Protein AF-A0A183HCY6-F1 (afdb_monomer_lite)

pLDDT: mean 80.82, std 14.57, range [34.44, 96.25]

Foldseek 3Di:
DDCVPQLLLVLLVLVCLLPVVLDDSVVSVVDGSLVSNVSSQVCCCPPVVQHDQDDNVLSNDPDRDPVSVVVSVVSSVVSVVVPPPPDDPPVLCVVVVVVLVVVLVVCVVVCPPDDPVVVVVSVVVVVVVCVVNVVSVVVCVVCVVPDDVVSVVVSVPD

Organism: NCBI:txid387005

Structure (mmCIF, N/CA/C/O backbone):
data_AF-A0A183HCY6-F1
#
_entry.id   AF-A0A183HCY6-F1
#
loop_
_atom_site.group_PDB
_atom_site.id
_atom_site.type_symbol
_atom_site.label_atom_id
_atom_site.label_alt_id
_atom_site.label_comp_id
_atom_site.label_asym_id
_atom_site.label_entity_id
_atom_site.label_seq_id
_atom_site.pdbx_PDB_ins_code
_atom_site.Cartn_x
_atom_site.Cartn_y
_atom_site.Cartn_z
_atom_site.occupancy
_atom_site.B_iso_or_equiv
_atom_site.auth_seq_id
_atom_site.auth_comp_id
_atom_site.auth_asym_id
_atom_site.auth_atom_id
_atom_site.pdbx_PDB_model_num
ATOM 1 N N . MET A 1 1 ? -12.934 16.037 7.397 1.00 50.44 1 MET A N 1
ATOM 2 C CA . MET A 1 1 ? -12.092 14.842 7.185 1.00 50.44 1 MET A CA 1
ATOM 3 C C . MET A 1 1 ? -12.767 14.061 6.091 1.00 50.44 1 MET A C 1
ATOM 5 O O . MET A 1 1 ? -13.982 13.928 6.161 1.00 50.44 1 MET A O 1
ATOM 9 N N . ASP A 1 2 ? -12.035 13.699 5.046 1.00 59.56 2 ASP A N 1
ATOM 10 C CA . ASP A 1 2 ? -12.623 13.188 3.810 1.00 59.56 2 ASP A CA 1
ATOM 11 C C . ASP A 1 2 ? -13.391 11.893 4.089 1.00 59.56 2 ASP A C 1
ATOM 13 O O . ASP A 1 2 ? -12.905 11.015 4.805 1.00 59.56 2 ASP A O 1
ATOM 17 N N . LYS A 1 3 ? -14.619 11.803 3.566 1.00 64.75 3 LYS A N 1
ATOM 18 C CA . LYS A 1 3 ? -15.565 10.695 3.798 1.00 64.75 3 LYS A CA 1
ATOM 19 C C . LYS A 1 3 ? -14.947 9.304 3.548 1.00 64.75 3 LYS A C 1
ATOM 21 O O . LYS A 1 3 ? -15.419 8.333 4.125 1.00 64.75 3 LYS A O 1
ATOM 26 N N . SER A 1 4 ? -13.859 9.245 2.779 1.00 77.62 4 SER A N 1
ATOM 27 C CA . SER A 1 4 ? -13.163 8.055 2.284 1.00 77.62 4 SER A CA 1
ATOM 28 C C . SER A 1 4 ? -12.573 7.105 3.335 1.00 77.62 4 SER A C 1
ATOM 30 O O . SER A 1 4 ? -12.255 5.976 2.990 1.00 77.62 4 SER A O 1
ATOM 32 N N . TRP A 1 5 ? -12.351 7.540 4.583 1.00 89.00 5 TRP A N 1
A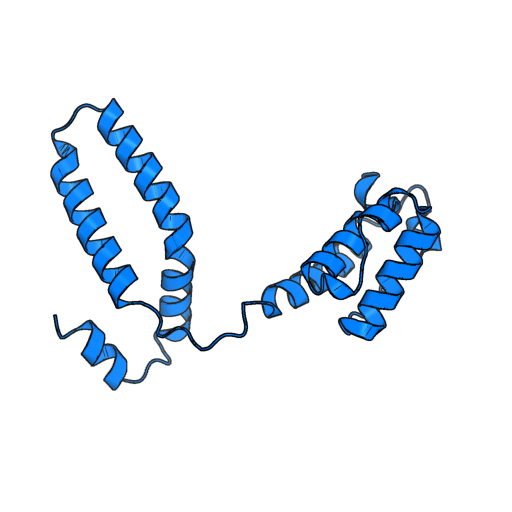TOM 33 C CA . TRP A 1 5 ? -11.875 6.642 5.659 1.00 89.00 5 TRP A CA 1
ATOM 34 C C . TRP A 1 5 ? -12.979 6.251 6.641 1.00 89.00 5 TRP A C 1
ATOM 36 O O . TRP A 1 5 ? -12.862 5.247 7.339 1.00 89.00 5 TRP A O 1
ATOM 46 N N . ARG A 1 6 ? -14.047 7.054 6.706 1.00 89.38 6 ARG A N 1
ATOM 47 C CA . ARG A 1 6 ? -15.150 6.883 7.658 1.00 89.38 6 ARG A CA 1
ATOM 48 C C . ARG A 1 6 ? -16.080 5.742 7.258 1.00 89.38 6 ARG A C 1
ATOM 50 O O . ARG A 1 6 ? -16.663 5.124 8.135 1.00 89.38 6 ARG A O 1
ATOM 57 N N . ASP A 1 7 ? -16.207 5.463 5.964 1.00 91.44 7 ASP A N 1
ATOM 58 C CA . ASP A 1 7 ? -16.987 4.338 5.428 1.00 91.44 7 ASP A CA 1
ATOM 59 C C . ASP A 1 7 ? -16.330 2.959 5.658 1.00 91.44 7 ASP A C 1
ATOM 61 O O . ASP A 1 7 ? -16.952 1.923 5.415 1.00 91.44 7 ASP A O 1
ATOM 65 N N . GLY A 1 8 ? -15.075 2.937 6.124 1.00 92.62 8 GLY A N 1
ATOM 66 C CA . GLY A 1 8 ? -14.295 1.726 6.365 1.00 92.62 8 GLY A CA 1
ATOM 67 C C . GLY A 1 8 ? -13.854 0.986 5.096 1.00 92.62 8 GLY A C 1
ATOM 68 O O . GLY A 1 8 ? -13.122 -0.002 5.201 1.00 92.62 8 GLY A O 1
ATOM 69 N N . ILE A 1 9 ? -14.235 1.450 3.901 1.00 95.12 9 ILE A N 1
ATOM 70 C CA . ILE A 1 9 ? -13.933 0.770 2.632 1.00 95.12 9 ILE A CA 1
ATOM 71 C C . ILE A 1 9 ? -12.428 0.814 2.375 1.00 95.12 9 ILE A C 1
ATOM 73 O O . ILE A 1 9 ? -11.820 -0.207 2.055 1.00 95.12 9 ILE A O 1
ATOM 77 N N . ALA A 1 10 ? -11.798 1.971 2.597 1.00 94.00 10 ALA A N 1
ATOM 78 C CA . ALA A 1 10 ? -10.362 2.136 2.394 1.00 94.00 10 ALA A CA 1
ATOM 79 C C . ALA A 1 10 ? -9.515 1.209 3.288 1.00 94.00 10 ALA A C 1
ATOM 81 O O . ALA A 1 10 ? -8.503 0.674 2.833 1.00 94.00 10 ALA A O 1
ATOM 82 N N . PHE A 1 11 ? -9.928 0.961 4.537 1.00 95.06 11 PHE A N 1
ATOM 83 C CA . PHE A 1 11 ? -9.216 0.032 5.421 1.00 95.06 11 PHE A CA 1
ATOM 84 C C . PHE A 1 11 ? -9.338 -1.419 4.951 1.00 95.06 11 PHE A C 1
ATOM 86 O O . PHE A 1 11 ? -8.336 -2.134 4.905 1.00 95.06 11 PHE A O 1
ATOM 93 N N . ASN A 1 12 ? -10.536 -1.840 4.541 1.00 95.94 12 ASN A N 1
ATOM 94 C CA . ASN A 1 12 ? -10.739 -3.170 3.969 1.00 95.94 12 ASN A CA 1
ATOM 95 C C . ASN A 1 12 ? -9.951 -3.340 2.661 1.00 95.94 12 ASN A C 1
ATOM 97 O O . ASN A 1 12 ? -9.299 -4.360 2.475 1.00 95.94 12 ASN A O 1
ATOM 101 N N . ALA A 1 13 ? -9.896 -2.317 1.805 1.00 94.75 13 ALA A N 1
ATOM 102 C CA . ALA A 1 13 ? -9.094 -2.350 0.584 1.00 94.75 13 ALA A CA 1
ATOM 103 C C . ALA A 1 13 ? -7.586 -2.513 0.865 1.00 94.75 13 ALA A C 1
ATOM 105 O O . ALA A 1 13 ? -6.898 -3.238 0.145 1.00 94.75 13 ALA A O 1
ATOM 106 N N . LEU A 1 14 ? -7.059 -1.877 1.921 1.00 93.62 14 LEU A N 1
ATOM 107 C CA . LEU A 1 14 ? -5.663 -2.060 2.338 1.00 93.62 14 LEU A CA 1
ATOM 108 C C . LEU A 1 14 ? -5.383 -3.499 2.779 1.00 93.62 14 LEU A C 1
ATOM 110 O O . LEU A 1 14 ? -4.349 -4.053 2.415 1.00 93.62 14 LEU A O 1
ATOM 114 N N . ILE A 1 15 ? -6.294 -4.108 3.536 1.00 93.12 15 ILE A N 1
ATOM 115 C CA . ILE A 1 15 ? -6.157 -5.497 3.991 1.00 93.12 15 ILE A CA 1
ATOM 116 C C . ILE A 1 15 ? -6.294 -6.460 2.812 1.00 93.12 15 ILE A C 1
ATOM 118 O O . ILE A 1 15 ? -5.446 -7.330 2.664 1.00 93.12 15 ILE A O 1
ATOM 122 N N . HIS A 1 16 ? -7.277 -6.256 1.933 1.00 93.12 16 HIS A N 1
ATOM 123 C CA . HIS A 1 16 ? -7.459 -7.039 0.710 1.00 93.12 16 HIS A CA 1
ATOM 124 C C . HIS A 1 16 ? -6.211 -6.987 -0.179 1.00 93.12 16 HIS A C 1
ATOM 126 O O . HIS A 1 16 ? -5.774 -7.995 -0.716 1.00 93.12 16 HIS A O 1
ATOM 132 N N . ARG A 1 17 ? -5.564 -5.822 -0.294 1.00 88.56 17 ARG A N 1
ATOM 133 C CA . ARG A 1 17 ? -4.295 -5.707 -1.025 1.00 88.56 17 ARG A CA 1
ATOM 134 C C . ARG A 1 17 ? -3.169 -6.533 -0.395 1.00 88.56 17 ARG A C 1
ATOM 136 O O . ARG A 1 17 ? -2.272 -6.968 -1.109 1.00 88.56 17 ARG A O 1
ATOM 143 N N . ILE A 1 18 ? -3.177 -6.685 0.927 1.00 86.81 18 ILE A N 1
ATOM 144 C CA . ILE A 1 18 ? -2.161 -7.435 1.666 1.00 86.81 18 ILE A CA 1
ATOM 145 C C . ILE A 1 18 ? -2.432 -8.948 1.606 1.00 86.81 18 ILE A C 1
ATOM 147 O O . ILE A 1 18 ? -1.501 -9.726 1.420 1.00 86.81 18 ILE A O 1
ATOM 151 N N . LYS A 1 19 ? -3.696 -9.341 1.776 1.00 86.94 19 LYS A N 1
ATOM 152 C CA . LYS A 1 19 ? -4.204 -10.715 1.795 1.00 86.94 19 LYS A CA 1
ATOM 153 C C . LYS A 1 19 ? -5.607 -10.738 1.170 1.00 86.94 19 LYS A C 1
ATOM 155 O O . LYS A 1 19 ? -6.589 -10.506 1.886 1.00 86.94 19 LYS A O 1
ATOM 160 N N . PRO A 1 20 ? -5.712 -10.948 -0.155 1.00 89.06 20 PRO A N 1
ATOM 161 C CA . PRO A 1 20 ? -6.986 -10.902 -0.873 1.00 89.06 20 PRO A CA 1
ATOM 162 C C . PRO A 1 20 ? -8.019 -11.901 -0.345 1.00 89.06 20 PRO A C 1
ATOM 164 O O . PRO A 1 20 ? -9.208 -11.614 -0.324 1.00 89.06 20 PRO A O 1
ATOM 167 N N . GLU A 1 21 ? -7.567 -13.049 0.156 1.00 89.31 21 GLU A N 1
ATOM 168 C CA . GLU A 1 21 ? -8.404 -14.145 0.642 1.00 89.31 21 GLU A CA 1
ATOM 169 C C . GLU A 1 21 ? -9.246 -13.806 1.882 1.00 89.31 21 GLU A C 1
ATOM 171 O O . GLU A 1 21 ? -10.194 -14.521 2.197 1.00 89.31 21 GLU A O 1
ATOM 176 N N . LEU A 1 22 ? -8.909 -12.730 2.601 1.00 88.94 22 LEU A N 1
ATOM 177 C CA . LEU A 1 22 ? -9.590 -12.355 3.842 1.00 88.94 22 LEU A CA 1
ATOM 178 C C . LEU A 1 22 ? -10.827 -11.482 3.626 1.00 88.94 22 LEU A C 1
ATOM 180 O O . LEU A 1 22 ? -11.607 -11.307 4.563 1.00 88.94 22 LEU A O 1
ATOM 184 N N . ILE A 1 23 ? -10.971 -10.863 2.451 1.00 92.88 23 ILE A N 1
ATOM 185 C CA . ILE A 1 23 ? -11.970 -9.817 2.225 1.00 92.88 23 ILE A CA 1
ATOM 186 C C . ILE A 1 23 ? -12.622 -9.977 0.860 1.00 92.88 23 ILE A C 1
ATOM 188 O O . ILE A 1 23 ? -11.964 -9.918 -0.168 1.00 92.88 23 ILE A O 1
ATOM 192 N N . ASP A 1 24 ? -13.948 -10.045 0.858 1.00 93.50 24 ASP A N 1
ATOM 193 C CA . ASP A 1 24 ? -14.748 -9.845 -0.343 1.00 93.50 24 ASP A CA 1
ATOM 194 C C . ASP A 1 24 ? -15.138 -8.363 -0.447 1.00 93.50 24 ASP A C 1
ATOM 196 O O . ASP A 1 24 ? -15.947 -7.846 0.335 1.00 93.50 24 ASP A O 1
ATOM 200 N N . MET A 1 25 ? -14.545 -7.663 -1.416 1.00 95.12 25 MET A N 1
ATOM 201 C CA . MET A 1 25 ? -14.813 -6.242 -1.617 1.00 95.12 25 MET A CA 1
ATOM 202 C C . MET A 1 25 ? -16.251 -5.977 -2.081 1.00 95.12 25 MET A C 1
ATOM 204 O O . MET A 1 25 ? -16.784 -4.921 -1.744 1.00 95.12 25 MET A O 1
ATOM 208 N N . ASP A 1 26 ? -16.925 -6.899 -2.772 1.00 94.69 26 ASP A N 1
ATOM 209 C CA . ASP A 1 26 ? -18.317 -6.699 -3.195 1.00 94.69 26 ASP A CA 1
ATOM 210 C C . ASP A 1 26 ? -19.260 -6.651 -1.988 1.00 94.69 26 ASP A C 1
ATOM 212 O O . ASP A 1 26 ? -20.236 -5.896 -1.971 1.00 94.69 26 ASP A O 1
ATOM 216 N N . ILE A 1 27 ? -18.955 -7.424 -0.942 1.00 93.44 27 ILE A N 1
ATOM 217 C CA . ILE A 1 27 ? -19.682 -7.382 0.332 1.00 93.44 27 ILE A CA 1
ATOM 218 C C . ILE A 1 27 ? -19.381 -6.077 1.079 1.00 93.44 27 ILE A C 1
ATOM 220 O O . ILE A 1 27 ? -20.305 -5.410 1.545 1.00 93.44 27 ILE A O 1
ATOM 224 N N . VAL A 1 28 ? -18.112 -5.659 1.135 1.00 95.12 28 VAL A N 1
ATOM 225 C CA . VAL A 1 28 ? -17.686 -4.421 1.819 1.00 95.12 28 VAL A CA 1
ATOM 226 C C . VAL A 1 28 ? -18.402 -3.180 1.275 1.00 95.12 28 VAL A C 1
ATOM 228 O O . VAL A 1 28 ? -18.816 -2.325 2.058 1.00 95.12 28 VAL A O 1
ATOM 231 N N . HIS A 1 29 ? -18.611 -3.083 -0.042 1.00 93.62 29 HIS A N 1
ATOM 232 C CA . HIS A 1 29 ? -19.325 -1.949 -0.648 1.00 93.62 29 HIS A CA 1
ATOM 233 C C . HIS A 1 29 ? -20.815 -1.883 -0.270 1.00 93.62 29 HIS A C 1
ATOM 235 O O . HIS A 1 29 ? -21.418 -0.816 -0.363 1.00 93.62 29 HIS A O 1
ATOM 241 N N . ARG A 1 30 ? -21.418 -3.005 0.146 1.00 94.12 30 ARG A N 1
ATOM 242 C CA . ARG A 1 30 ? -22.833 -3.092 0.552 1.00 94.12 30 ARG A CA 1
ATOM 243 C C . ARG A 1 30 ? -23.040 -2.954 2.063 1.00 94.12 30 ARG A C 1
ATOM 245 O O . ARG A 1 30 ? -24.169 -2.757 2.509 1.00 94.12 30 ARG A O 1
ATOM 252 N N . ASN A 1 31 ? -21.971 -3.062 2.845 1.00 94.81 31 ASN A N 1
ATOM 253 C CA . ASN A 1 31 ? -22.011 -3.019 4.301 1.00 94.81 31 ASN A CA 1
ATOM 254 C C . ASN A 1 31 ? -22.112 -1.594 4.857 1.00 94.81 31 ASN A C 1
ATOM 256 O O . ASN A 1 31 ? -21.813 -0.600 4.197 1.00 94.81 31 ASN A O 1
ATOM 260 N N . THR A 1 32 ? -22.505 -1.499 6.129 1.00 95.06 32 THR A N 1
ATOM 261 C CA . THR A 1 32 ? -22.507 -0.218 6.842 1.00 95.06 32 THR A CA 1
ATOM 262 C C . THR A 1 32 ? -21.086 0.183 7.265 1.00 95.06 32 THR A C 1
ATOM 264 O O . THR A 1 32 ? -20.250 -0.689 7.523 1.00 95.06 32 THR A O 1
ATOM 267 N N . PRO A 1 33 ? -20.809 1.492 7.426 1.00 93.44 33 PRO A N 1
ATOM 268 C CA . PRO A 1 33 ? -19.509 1.985 7.883 1.00 93.44 33 PRO A CA 1
ATOM 269 C C . PRO A 1 33 ? -18.998 1.322 9.165 1.00 93.44 33 PRO A C 1
ATOM 271 O O . PRO A 1 33 ? -17.829 0.958 9.258 1.00 93.44 33 PRO A O 1
ATOM 274 N N . LYS A 1 34 ? -19.891 1.117 10.141 1.00 94.69 34 LYS A N 1
ATOM 275 C CA . LYS A 1 34 ? -19.564 0.478 11.419 1.00 94.69 34 LYS A CA 1
ATOM 276 C C . LYS A 1 34 ? -19.057 -0.952 11.220 1.00 94.69 34 LYS A C 1
ATOM 278 O O . LYS A 1 34 ? -17.970 -1.278 11.685 1.00 94.69 34 LYS A O 1
ATOM 283 N N . VAL A 1 35 ? -19.800 -1.759 10.459 1.00 96.19 35 VAL A N 1
ATOM 284 C CA . VAL A 1 35 ? -19.439 -3.154 10.155 1.00 96.19 35 VAL A CA 1
ATOM 285 C C . VAL A 1 35 ? -18.105 -3.221 9.411 1.00 96.19 35 VAL A C 1
ATOM 287 O O . VAL A 1 35 ? -17.245 -4.031 9.750 1.00 96.19 35 VAL A O 1
ATOM 290 N N . ASN A 1 36 ? -17.895 -2.333 8.437 1.00 96.25 36 ASN A N 1
ATOM 291 C CA . ASN A 1 36 ? -16.647 -2.279 7.680 1.00 96.25 36 ASN A CA 1
ATOM 292 C C . ASN A 1 36 ? -15.439 -1.949 8.564 1.00 96.25 36 ASN A C 1
ATOM 294 O O . ASN A 1 36 ? -14.392 -2.585 8.423 1.00 96.25 36 ASN A O 1
ATOM 298 N N . LEU A 1 37 ? -15.569 -0.977 9.468 1.00 95.31 37 LEU A N 1
ATOM 299 C CA . LEU A 1 37 ? -14.498 -0.583 10.385 1.00 95.31 37 LEU A CA 1
ATOM 300 C C . LEU A 1 37 ? -14.182 -1.690 11.400 1.00 95.31 37 LEU A C 1
ATOM 302 O O . LEU A 1 37 ? -13.014 -2.038 11.572 1.00 95.31 37 LEU A O 1
ATOM 306 N N . GLU A 1 38 ? -15.205 -2.286 12.018 1.00 96.06 38 GLU A N 1
ATOM 307 C CA . GLU A 1 38 ? -15.048 -3.405 12.957 1.00 96.06 38 GLU A CA 1
ATOM 308 C C . GLU A 1 38 ? -14.347 -4.596 12.296 1.00 96.06 38 GLU A C 1
ATOM 310 O O . GLU A 1 38 ? -13.373 -5.130 12.835 1.00 96.06 38 GLU A O 1
ATOM 315 N N . GLN A 1 39 ? -14.796 -4.979 11.097 1.00 96.19 39 GLN A N 1
ATOM 316 C CA . GLN A 1 39 ? -14.181 -6.048 10.319 1.00 96.19 39 GLN A CA 1
ATOM 317 C C . GLN A 1 39 ? -12.718 -5.735 10.007 1.00 96.19 39 GLN A C 1
ATOM 319 O O . GLN A 1 39 ? -11.849 -6.571 10.263 1.00 96.19 39 GLN A O 1
ATOM 324 N N . ALA A 1 40 ? -12.431 -4.542 9.482 1.00 95.88 40 ALA A N 1
ATOM 325 C CA . ALA A 1 40 ? -11.077 -4.175 9.098 1.00 95.88 40 ALA A CA 1
ATOM 326 C C . ALA A 1 40 ? -10.123 -4.195 10.298 1.00 95.88 40 ALA A C 1
ATOM 328 O O . ALA A 1 40 ? -9.042 -4.778 10.221 1.00 95.88 40 ALA A O 1
ATOM 329 N N . PHE A 1 41 ? -10.514 -3.607 11.429 1.00 95.81 41 PHE A N 1
ATOM 330 C CA . PHE A 1 41 ? -9.651 -3.536 12.610 1.00 95.81 41 PHE A CA 1
ATOM 331 C C . PHE A 1 41 ? -9.429 -4.915 13.239 1.00 95.81 41 PHE A C 1
ATOM 333 O O . PHE A 1 41 ? -8.312 -5.225 13.665 1.00 95.81 41 PHE A O 1
ATOM 340 N N . ARG A 1 42 ? -10.457 -5.773 13.235 1.00 95.94 42 ARG A N 1
ATOM 341 C CA . ARG A 1 42 ? -10.342 -7.168 13.673 1.00 95.94 42 ARG A CA 1
ATOM 342 C C . ARG A 1 42 ? -9.378 -7.958 12.788 1.00 95.94 42 ARG A C 1
ATOM 344 O O . ARG A 1 42 ? -8.417 -8.530 13.298 1.00 95.94 42 ARG A O 1
ATOM 351 N N . LEU A 1 43 ? -9.580 -7.934 11.469 1.00 95.38 43 LEU A N 1
ATOM 352 C CA . LEU A 1 43 ? -8.738 -8.666 10.518 1.00 95.38 43 LEU A CA 1
ATOM 353 C C . LEU A 1 43 ? -7.289 -8.167 10.533 1.00 95.38 43 LEU A C 1
ATOM 355 O O . LEU A 1 43 ? -6.363 -8.978 10.519 1.00 95.38 43 LEU A O 1
ATOM 359 N N . ALA A 1 44 ? -7.078 -6.852 10.634 1.00 94.31 44 ALA A N 1
ATOM 360 C CA . ALA A 1 44 ? -5.747 -6.264 10.749 1.00 94.31 44 ALA A CA 1
ATOM 361 C C . ALA A 1 44 ? -5.001 -6.760 12.000 1.00 94.31 44 ALA A C 1
ATOM 363 O O . ALA A 1 44 ? -3.814 -7.085 11.928 1.00 94.31 44 ALA A O 1
ATOM 364 N N . LYS A 1 45 ? -5.695 -6.876 13.137 1.00 93.62 45 LYS A N 1
ATOM 365 C CA . LYS A 1 45 ? -5.117 -7.391 14.383 1.00 93.62 45 LYS A CA 1
ATOM 366 C C . LYS A 1 45 ? -4.783 -8.878 14.292 1.00 93.62 45 LYS A C 1
ATOM 368 O O . LYS A 1 45 ? -3.676 -9.272 14.650 1.00 93.62 45 LYS A O 1
ATOM 373 N N . GLU A 1 46 ? -5.736 -9.684 13.833 1.00 93.88 46 GLU A N 1
ATOM 374 C CA . GLU A 1 46 ? -5.636 -11.147 13.832 1.00 93.88 46 GLU A CA 1
ATOM 375 C C . GLU A 1 46 ? -4.659 -11.666 12.770 1.00 93.88 46 GLU A C 1
ATOM 377 O O . GLU A 1 46 ? -3.846 -12.538 13.060 1.00 93.88 46 GLU A O 1
ATOM 382 N N . HIS A 1 47 ? -4.697 -11.106 11.557 1.00 91.19 47 HIS A N 1
ATOM 383 C CA . HIS A 1 47 ? -4.015 -11.691 10.397 1.00 91.19 47 HIS A CA 1
ATOM 384 C C . HIS A 1 47 ? -2.797 -10.901 9.921 1.00 91.19 47 HIS A C 1
ATOM 386 O O . HIS A 1 47 ? -1.965 -11.458 9.194 1.00 91.19 47 HIS A O 1
ATOM 392 N N . LEU A 1 48 ? -2.716 -9.612 10.274 1.00 88.31 48 LEU A N 1
ATOM 393 C CA . LEU A 1 48 ? -1.621 -8.714 9.883 1.00 88.31 48 LEU A CA 1
ATOM 394 C C . LEU A 1 48 ? -0.768 -8.263 11.078 1.00 88.31 48 LEU A C 1
ATOM 396 O O . LEU A 1 48 ? 0.203 -7.534 10.885 1.00 88.31 48 LEU A O 1
ATOM 400 N N . HIS A 1 49 ? -1.133 -8.670 12.300 1.00 89.88 49 HIS A N 1
ATOM 401 C CA . HIS A 1 49 ? -0.493 -8.267 13.557 1.00 89.88 49 HIS A CA 1
ATOM 402 C C . HIS A 1 49 ? -0.408 -6.740 13.758 1.00 89.88 49 HIS A C 1
ATOM 404 O O . HIS A 1 49 ? 0.475 -6.231 14.452 1.00 89.88 49 HIS A O 1
ATOM 410 N N . ILE A 1 50 ? -1.349 -5.991 13.176 1.00 90.88 50 ILE A N 1
ATOM 411 C CA . ILE A 1 50 ? -1.452 -4.537 13.316 1.00 90.88 50 ILE A CA 1
ATOM 412 C C . ILE A 1 50 ? -2.388 -4.235 14.487 1.00 90.88 50 ILE A C 1
ATOM 414 O O . ILE A 1 50 ? -3.592 -4.486 14.422 1.00 90.88 50 ILE A O 1
ATOM 418 N N . ARG A 1 51 ? -1.851 -3.683 15.581 1.00 89.50 51 ARG A N 1
ATOM 419 C CA . ARG A 1 51 ? -2.672 -3.312 16.744 1.00 89.50 51 ARG A CA 1
ATOM 420 C C . ARG A 1 51 ? -3.620 -2.162 16.385 1.00 89.50 51 ARG A C 1
ATOM 422 O O . ARG A 1 51 ? -3.132 -1.155 15.880 1.00 89.50 51 ARG A O 1
ATOM 429 N N . PRO A 1 52 ? -4.928 -2.263 16.677 1.00 86.75 52 PRO A N 1
ATOM 430 C CA . PRO A 1 52 ? -5.872 -1.184 16.410 1.00 86.75 52 PRO A CA 1
ATOM 431 C C . PRO A 1 52 ? -5.504 0.054 17.236 1.00 86.75 52 PRO A C 1
ATOM 433 O O . PRO A 1 52 ? -5.348 -0.034 18.452 1.00 86.75 52 PRO A O 1
ATOM 436 N N . LEU A 1 53 ? -5.324 1.190 16.558 1.00 89.12 53 LEU A N 1
ATOM 437 C CA . LEU A 1 53 ? -5.045 2.495 17.179 1.00 89.12 53 LEU A CA 1
ATOM 438 C C . LEU A 1 53 ? -6.262 3.423 17.191 1.00 89.12 53 LEU A C 1
ATOM 440 O O . LEU A 1 53 ? -6.198 4.510 17.757 1.00 89.12 53 LEU A O 1
ATOM 444 N N . LEU A 1 54 ? -7.330 3.019 16.511 1.00 89.94 54 LEU A N 1
ATOM 445 C CA . LEU A 1 54 ? -8.544 3.795 16.326 1.00 89.94 54 LEU A CA 1
ATOM 446 C C . LEU A 1 54 ? -9.713 3.006 16.900 1.00 89.94 54 LEU A C 1
ATOM 448 O O . LEU A 1 54 ? -9.795 1.793 16.698 1.00 89.94 54 LEU A O 1
ATOM 452 N N . ASP A 1 55 ? -10.617 3.710 17.572 1.00 89.94 55 ASP A N 1
ATOM 453 C CA . ASP A 1 55 ? -11.931 3.183 17.913 1.00 89.94 55 ASP A CA 1
ATOM 454 C C . ASP A 1 55 ? -12.893 3.413 16.736 1.00 89.94 55 ASP A C 1
ATOM 456 O O . ASP A 1 55 ? -12.834 4.428 16.032 1.00 89.94 55 ASP A O 1
ATOM 460 N N . VAL A 1 56 ? -13.788 2.455 16.519 1.00 90.50 56 VAL A N 1
ATOM 461 C CA . VAL A 1 56 ? -14.859 2.535 15.527 1.00 90.50 56 VAL A CA 1
ATOM 462 C C . VAL A 1 56 ? -15.778 3.715 15.836 1.00 90.50 56 VAL A C 1
ATOM 464 O O . VAL A 1 56 ? -16.120 4.479 14.936 1.00 90.50 56 VAL A O 1
ATOM 467 N N . GLU A 1 57 ? -16.123 3.925 17.106 1.00 88.44 57 GLU A N 1
ATOM 468 C CA . GLU A 1 57 ? -17.022 5.009 17.512 1.00 88.44 57 GLU A CA 1
ATOM 469 C C . GLU A 1 57 ? -16.377 6.390 17.296 1.00 88.44 57 GLU A C 1
ATOM 471 O O . GLU A 1 57 ? -17.034 7.338 16.856 1.00 88.44 57 GLU A O 1
ATOM 476 N N . ASP A 1 58 ? -15.060 6.500 17.501 1.00 85.62 58 ASP A N 1
ATOM 477 C CA . ASP A 1 58 ? -14.298 7.721 17.206 1.00 85.62 58 ASP A CA 1
ATOM 478 C C . ASP A 1 58 ? -14.213 8.019 15.710 1.00 85.62 58 ASP A C 1
ATOM 480 O O . ASP A 1 58 ? -14.227 9.182 15.297 1.00 85.62 58 ASP A O 1
ATOM 484 N N . MET A 1 59 ? -14.155 6.974 14.884 1.00 86.88 59 MET A N 1
ATOM 485 C CA . MET A 1 59 ? -14.132 7.104 13.430 1.00 86.88 59 MET A CA 1
ATOM 486 C C . MET A 1 59 ? -15.483 7.529 12.852 1.00 86.88 59 MET A C 1
ATOM 488 O O . MET A 1 59 ? -15.518 8.244 11.848 1.00 86.88 59 MET A O 1
ATOM 492 N N . LEU A 1 60 ? -16.586 7.122 13.486 1.00 86.81 60 LEU A N 1
ATOM 493 C CA . LEU A 1 60 ? -17.946 7.462 13.066 1.00 86.81 60 LEU A CA 1
ATOM 494 C C . LEU A 1 60 ? -18.363 8.887 13.456 1.00 86.81 60 LEU A C 1
ATOM 496 O O . LEU A 1 60 ? -19.337 9.396 12.888 1.00 86.81 60 LEU A O 1
ATOM 500 N N . ARG A 1 61 ? -17.633 9.554 14.362 1.00 83.06 61 ARG A N 1
ATOM 501 C CA . ARG A 1 61 ? -17.828 10.978 14.675 1.00 83.06 61 ARG A CA 1
ATOM 502 C C . ARG A 1 61 ? -17.446 11.872 13.493 1.00 83.06 61 ARG A C 1
ATOM 504 O O . ARG A 1 61 ? -16.567 11.571 12.690 1.00 83.06 61 ARG A O 1
ATOM 511 N N . ASP A 1 62 ? -18.084 13.038 13.417 1.00 69.69 62 ASP A N 1
ATOM 512 C CA . ASP A 1 62 ? -17.957 13.954 12.272 1.00 69.69 62 ASP A CA 1
ATOM 513 C C . ASP A 1 62 ? -16.551 14.572 12.118 1.00 69.69 62 ASP A C 1
ATOM 515 O O . ASP A 1 62 ? -16.149 15.019 11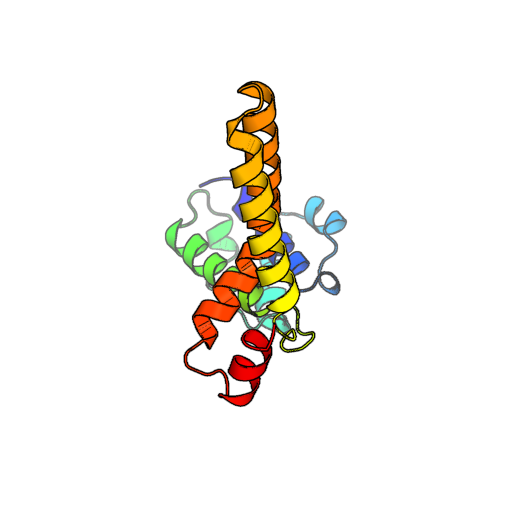.040 1.00 69.69 62 ASP A O 1
ATOM 519 N N . LYS A 1 63 ? -15.760 14.544 13.197 1.00 69.88 63 LYS A N 1
ATOM 520 C CA . LYS A 1 63 ? -14.396 15.069 13.249 1.00 69.88 63 LYS A CA 1
ATOM 521 C C . LYS A 1 63 ? -13.424 14.013 13.771 1.00 69.88 63 LYS A C 1
ATOM 523 O O . LYS A 1 63 ? -12.892 14.137 14.869 1.00 69.88 63 LYS A O 1
ATOM 528 N N . SER A 1 64 ? -13.185 12.986 12.965 1.00 71.19 64 SER A N 1
ATOM 529 C CA . SER A 1 64 ? -12.082 12.056 13.204 1.00 71.19 64 SER A CA 1
ATOM 530 C C . SER A 1 64 ? -10.726 12.774 13.207 1.00 71.19 64 SER A C 1
ATOM 532 O O . SER A 1 64 ? -10.509 13.744 12.469 1.00 71.19 64 SER A O 1
ATOM 534 N N . ASP A 1 65 ? -9.796 12.316 14.047 1.00 80.94 65 ASP A N 1
ATOM 535 C CA . ASP A 1 65 ? -8.464 12.916 14.129 1.00 80.94 65 ASP A CA 1
ATOM 536 C C . ASP A 1 65 ? -7.571 12.482 12.953 1.00 80.94 65 ASP A C 1
ATOM 538 O O . ASP A 1 65 ? -7.226 11.310 12.787 1.00 80.94 65 ASP A O 1
ATOM 542 N N . LYS A 1 66 ? -7.150 13.466 12.148 1.00 83.25 66 LYS A N 1
ATOM 543 C CA . LYS A 1 66 ? -6.276 13.288 10.973 1.00 83.25 66 LYS A CA 1
ATOM 544 C C . LYS A 1 66 ? -4.971 12.609 11.318 1.00 83.25 66 LYS A C 1
ATOM 546 O O . LYS A 1 66 ? -4.516 11.747 10.570 1.00 83.25 66 LYS A O 1
ATOM 551 N N . ARG A 1 67 ? -4.371 13.003 12.436 1.00 85.19 67 ARG A N 1
ATOM 552 C CA . ARG A 1 67 ? -3.066 12.486 12.838 1.00 85.19 67 ARG A CA 1
ATOM 553 C C . ARG A 1 67 ? -3.165 11.016 13.208 1.00 85.19 67 ARG A C 1
ATOM 555 O O . ARG A 1 67 ? -2.372 10.224 12.711 1.00 85.19 67 ARG A O 1
ATOM 562 N N . SER A 1 68 ? -4.178 10.652 13.985 1.00 89.19 68 SER A N 1
ATOM 563 C CA . SER A 1 68 ? -4.419 9.266 14.384 1.00 89.19 68 SER A CA 1
ATOM 564 C C . SER A 1 68 ? -4.680 8.350 13.182 1.00 89.19 68 SER A C 1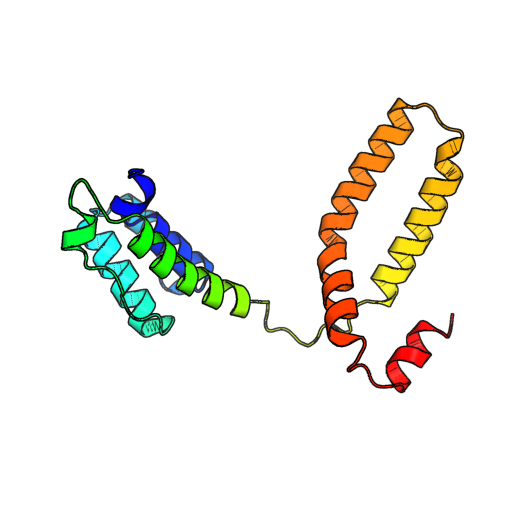
ATOM 566 O O . SER A 1 68 ? -4.082 7.276 13.098 1.00 89.19 68 SER A O 1
ATOM 568 N N . VAL A 1 69 ? -5.474 8.791 12.195 1.00 90.31 69 VAL A N 1
ATOM 569 C CA . VAL A 1 69 ? -5.708 8.015 10.958 1.00 90.31 69 VAL A CA 1
ATOM 570 C C . VAL A 1 69 ? -4.419 7.813 10.165 1.00 90.31 69 VAL A C 1
ATOM 572 O O . VAL A 1 69 ? -4.114 6.688 9.778 1.00 90.31 69 VAL A O 1
ATOM 575 N N . ILE A 1 70 ? -3.628 8.871 9.955 1.00 90.06 70 ILE A N 1
ATOM 576 C CA . ILE A 1 70 ? -2.348 8.777 9.232 1.00 90.06 70 ILE A CA 1
ATOM 577 C C . ILE A 1 70 ? -1.396 7.811 9.943 1.00 90.06 70 ILE A C 1
ATOM 579 O O . ILE A 1 70 ? -0.800 6.946 9.298 1.00 90.06 70 ILE A O 1
ATOM 583 N N . THR A 1 71 ? -1.276 7.924 11.268 1.00 90.38 71 THR A N 1
ATOM 584 C CA . THR A 1 71 ? -0.440 7.026 12.069 1.00 90.38 71 THR A CA 1
ATOM 585 C C . THR A 1 71 ? -0.895 5.580 11.916 1.00 90.38 71 THR A C 1
ATOM 587 O O . THR A 1 71 ? -0.057 4.706 11.692 1.00 90.38 71 THR A O 1
ATOM 590 N N . TYR A 1 72 ? -2.200 5.315 11.958 1.00 92.19 72 TYR A N 1
ATOM 591 C CA . TYR A 1 72 ? -2.710 3.958 11.802 1.00 92.19 72 TYR A CA 1
ATOM 592 C C . TYR A 1 72 ? -2.475 3.405 10.391 1.00 92.19 72 TYR A C 1
ATOM 594 O O . TYR A 1 72 ? -1.884 2.337 10.240 1.00 92.19 72 TYR A O 1
ATOM 602 N N . VAL A 1 73 ? -2.807 4.168 9.344 1.00 92.19 73 VAL A N 1
ATOM 603 C CA . VAL A 1 73 ? -2.565 3.790 7.939 1.00 92.19 73 VAL A CA 1
ATOM 604 C C . VAL A 1 73 ? -1.080 3.525 7.673 1.00 92.19 73 VAL A C 1
ATOM 606 O O . VAL A 1 73 ? -0.740 2.603 6.931 1.00 92.19 73 VAL A O 1
ATOM 609 N N . SER A 1 74 ? -0.172 4.260 8.322 1.00 89.88 74 SER A N 1
ATOM 610 C CA . SER A 1 74 ? 1.270 4.036 8.174 1.00 89.88 74 SER A CA 1
ATOM 611 C C . SER A 1 74 ? 1.702 2.614 8.558 1.00 89.88 74 SER A C 1
ATOM 613 O O . SER A 1 74 ? 2.630 2.077 7.951 1.00 89.88 74 SER A O 1
ATOM 615 N N . GLN A 1 75 ? 1.006 1.967 9.501 1.00 91.12 75 GLN A N 1
ATOM 616 C CA . GLN A 1 75 ? 1.283 0.586 9.897 1.00 91.12 75 GLN A CA 1
ATOM 617 C C . GLN A 1 75 ? 0.921 -0.396 8.778 1.00 91.12 75 GLN A C 1
ATOM 619 O O . GLN A 1 75 ? 1.737 -1.253 8.447 1.00 91.12 75 GLN A O 1
ATOM 624 N N . PHE A 1 76 ? -0.225 -0.207 8.113 1.00 90.38 76 PHE A N 1
ATOM 625 C CA . PHE A 1 76 ? -0.605 -1.001 6.935 1.00 90.38 76 PHE A CA 1
ATOM 626 C C . PHE A 1 76 ? 0.410 -0.849 5.807 1.00 90.38 76 PHE A C 1
ATOM 628 O O . PHE A 1 76 ? 0.803 -1.834 5.190 1.00 90.38 76 PHE A O 1
ATOM 635 N N . ILE A 1 77 ? 0.881 0.375 5.559 1.00 87.06 77 ILE A N 1
ATOM 636 C CA . ILE A 1 77 ? 1.883 0.631 4.521 1.00 87.06 77 ILE A CA 1
ATOM 637 C C . ILE A 1 77 ? 3.222 -0.029 4.856 1.00 87.06 77 ILE A C 1
ATOM 639 O O . ILE A 1 77 ? 3.893 -0.522 3.953 1.00 87.06 77 ILE A O 1
ATOM 643 N N . ARG A 1 78 ? 3.627 -0.078 6.131 1.00 83.88 78 ARG A N 1
ATOM 644 C CA . ARG A 1 78 ? 4.819 -0.836 6.542 1.00 83.88 78 ARG A CA 1
ATOM 645 C C . ARG A 1 78 ? 4.646 -2.317 6.229 1.00 83.88 78 ARG A C 1
ATOM 647 O O . ARG A 1 78 ? 5.506 -2.876 5.559 1.00 83.88 78 ARG A O 1
ATOM 654 N N . THR A 1 79 ? 3.522 -2.916 6.614 1.00 82.00 79 THR A N 1
ATOM 655 C CA . THR A 1 79 ? 3.211 -4.316 6.287 1.00 82.00 79 THR A CA 1
ATOM 656 C C . THR A 1 79 ? 3.209 -4.551 4.775 1.00 82.00 79 THR A C 1
ATOM 658 O O . THR A 1 79 ? 3.843 -5.485 4.304 1.00 82.00 79 THR A O 1
ATOM 661 N N . LEU A 1 80 ? 2.623 -3.643 3.991 1.00 75.81 80 LEU A N 1
ATOM 662 C CA . LEU A 1 80 ? 2.631 -3.699 2.527 1.00 75.81 80 LEU A CA 1
ATOM 663 C C . LEU A 1 80 ? 4.045 -3.606 1.923 1.00 75.81 80 LEU A C 1
ATOM 665 O O . LEU A 1 80 ? 4.335 -4.262 0.929 1.00 75.81 80 LEU A O 1
ATOM 669 N N . LYS A 1 81 ? 4.946 -2.821 2.521 1.00 66.06 81 LYS A N 1
ATOM 670 C CA . LYS A 1 81 ? 6.364 -2.753 2.118 1.00 66.06 81 LYS A CA 1
ATOM 671 C C . LYS A 1 81 ? 7.147 -4.017 2.489 1.00 66.06 81 LYS A C 1
ATOM 673 O O . LYS A 1 81 ? 8.166 -4.295 1.860 1.00 66.06 81 LYS A O 1
ATOM 678 N N . HIS A 1 82 ? 6.689 -4.770 3.490 1.00 61.19 82 HIS A N 1
ATOM 679 C CA . HIS A 1 82 ? 7.214 -6.100 3.809 1.00 61.19 82 HIS A CA 1
ATOM 680 C C . HIS A 1 82 ? 6.651 -7.187 2.881 1.00 61.19 82 HIS A C 1
ATOM 682 O O . HIS A 1 82 ? 7.339 -8.172 2.652 1.00 61.19 82 HIS A O 1
ATOM 688 N N . LEU A 1 83 ? 5.490 -6.964 2.252 1.00 53.22 83 LEU A N 1
ATOM 689 C CA . LEU A 1 83 ? 4.957 -7.774 1.141 1.00 53.22 83 LEU A CA 1
ATOM 690 C C . LEU A 1 83 ? 5.641 -7.473 -0.198 1.00 53.22 83 LEU A C 1
ATOM 692 O O . LEU A 1 83 ? 5.057 -7.679 -1.265 1.00 53.22 83 LEU A O 1
ATOM 696 N N . ARG A 1 84 ? 6.900 -7.011 -0.163 1.00 53.53 84 ARG A N 1
ATOM 697 C CA . ARG A 1 84 ? 7.785 -7.241 -1.307 1.00 53.53 84 ARG A CA 1
ATOM 698 C C . ARG A 1 84 ? 7.700 -8.739 -1.630 1.00 53.53 84 ARG A C 1
ATOM 700 O O . ARG A 1 84 ? 7.678 -9.534 -0.690 1.00 53.53 84 ARG A O 1
ATOM 707 N N . PRO A 1 85 ? 7.572 -9.114 -2.911 1.00 45.31 85 PRO A N 1
ATOM 708 C CA . PRO A 1 85 ? 7.299 -10.491 -3.288 1.00 45.31 85 PRO A CA 1
ATOM 709 C C . PRO A 1 85 ? 8.343 -11.394 -2.632 1.00 45.31 85 PRO A C 1
ATOM 711 O O . PRO A 1 85 ? 9.534 -11.259 -2.905 1.00 45.31 85 PRO A O 1
ATOM 714 N N . ILE A 1 86 ? 7.913 -12.296 -1.746 1.00 44.88 86 ILE A N 1
ATOM 715 C CA . ILE A 1 86 ? 8.762 -13.412 -1.339 1.00 44.88 86 ILE A CA 1
ATOM 716 C C . ILE A 1 86 ? 8.727 -14.389 -2.508 1.00 44.88 86 ILE A C 1
ATOM 718 O O . ILE A 1 86 ? 7.903 -15.294 -2.574 1.00 44.88 86 ILE A O 1
ATOM 722 N N . ALA A 1 87 ? 9.621 -14.137 -3.455 1.00 42.31 87 ALA A N 1
ATOM 723 C CA . ALA A 1 87 ? 10.203 -15.136 -4.325 1.00 42.31 87 ALA A CA 1
ATOM 724 C C . ALA A 1 87 ? 11.636 -14.678 -4.618 1.00 42.31 87 ALA A C 1
ATOM 726 O O . ALA A 1 87 ? 11.882 -13.919 -5.550 1.00 42.31 87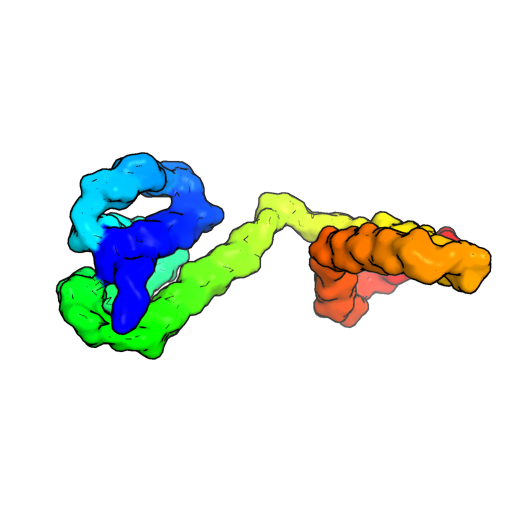 ALA A O 1
ATOM 727 N N . THR A 1 88 ? 12.544 -15.172 -3.765 1.00 34.44 88 THR A N 1
ATOM 728 C CA . THR A 1 88 ? 14.015 -15.134 -3.846 1.00 34.44 88 THR A CA 1
ATOM 729 C C . THR A 1 88 ? 14.643 -13.739 -3.742 1.00 34.44 88 THR A C 1
ATOM 731 O O . THR A 1 88 ? 14.045 -12.754 -4.161 1.00 34.44 88 THR A O 1
ATOM 734 N N . CYS A 1 89 ? 15.873 -13.618 -3.212 1.00 42.31 89 CYS A N 1
ATOM 735 C CA . CYS A 1 89 ? 16.754 -12.602 -3.792 1.00 42.31 89 CYS A CA 1
ATOM 736 C C . CYS A 1 89 ? 16.579 -12.795 -5.296 1.00 42.31 89 CYS A C 1
ATOM 738 O O . CYS A 1 89 ? 16.860 -13.909 -5.753 1.00 42.31 89 CYS A O 1
ATOM 740 N N . PRO A 1 90 ? 16.084 -11.811 -6.069 1.00 45.44 90 PRO A N 1
ATOM 741 C CA . PRO A 1 90 ? 16.366 -11.889 -7.479 1.00 45.44 90 PRO A CA 1
ATOM 742 C C . PRO A 1 90 ? 17.881 -12.095 -7.486 1.00 45.44 90 PRO A C 1
ATOM 744 O O . PRO A 1 90 ? 18.591 -11.397 -6.751 1.00 45.44 90 PRO A O 1
ATOM 747 N N . MET A 1 91 ? 18.405 -13.023 -8.284 1.00 49.72 91 MET A N 1
ATOM 748 C CA . MET A 1 91 ? 19.597 -12.604 -9.006 1.00 49.72 91 MET A CA 1
ATOM 749 C C . MET A 1 91 ? 19.224 -11.204 -9.466 1.00 49.72 91 MET A C 1
ATOM 751 O O . MET A 1 91 ? 18.268 -11.077 -10.237 1.00 49.72 91 MET A O 1
ATOM 755 N N . ILE A 1 92 ? 19.769 -10.165 -8.816 1.00 55.19 92 ILE A N 1
ATOM 756 C CA . ILE A 1 92 ? 19.536 -8.808 -9.271 1.00 55.19 92 ILE A CA 1
ATOM 757 C C . ILE A 1 92 ? 19.912 -8.969 -10.725 1.00 55.19 92 ILE A C 1
ATOM 759 O O . ILE A 1 92 ? 21.012 -9.448 -11.013 1.00 55.19 92 ILE A O 1
ATOM 763 N N . ASP A 1 93 ? 18.958 -8.764 -11.626 1.00 66.56 93 ASP A N 1
ATOM 764 C CA . ASP A 1 93 ? 19.243 -8.953 -13.033 1.00 66.56 93 ASP A CA 1
ATOM 765 C C . ASP A 1 93 ? 20.013 -7.710 -13.471 1.00 66.56 93 ASP A C 1
ATOM 767 O O . ASP A 1 93 ? 19.531 -6.840 -14.192 1.00 66.56 93 ASP A O 1
ATOM 771 N N . VAL A 1 94 ? 21.195 -7.571 -12.866 1.00 67.69 94 VAL A N 1
ATOM 772 C CA . VAL A 1 94 ? 22.185 -6.541 -13.086 1.00 67.69 94 VAL A CA 1
ATOM 773 C C . VAL A 1 94 ? 22.575 -6.620 -14.547 1.00 67.69 94 VAL A C 1
ATOM 775 O O . VAL A 1 94 ? 22.734 -5.583 -15.164 1.00 67.69 94 VAL A O 1
ATOM 778 N N . HIS A 1 95 ? 22.602 -7.824 -15.125 1.00 71.06 95 HIS A N 1
ATOM 779 C CA . HIS A 1 95 ? 22.799 -8.042 -16.549 1.00 71.06 95 HIS A CA 1
ATOM 780 C C . HIS A 1 95 ? 21.709 -7.367 -17.387 1.00 71.06 95 HIS A C 1
ATOM 782 O O . HIS A 1 95 ? 22.044 -6.584 -18.272 1.00 71.06 95 HIS A O 1
ATOM 788 N N . SER A 1 96 ? 20.422 -7.567 -17.087 1.00 77.25 96 SER A N 1
ATOM 789 C CA . SER A 1 96 ? 19.350 -6.846 -17.791 1.00 77.25 96 SER A CA 1
ATOM 790 C C . SER A 1 96 ? 19.363 -5.342 -17.523 1.00 77.25 96 SER A C 1
ATOM 792 O O . SER A 1 96 ? 19.051 -4.567 -18.423 1.00 77.25 96 SER A O 1
ATOM 794 N N . LEU A 1 97 ? 19.733 -4.899 -16.316 1.00 82.69 97 LEU A N 1
ATOM 795 C CA . LEU A 1 97 ? 19.870 -3.472 -16.008 1.00 82.69 97 LEU A CA 1
ATOM 796 C C . LEU A 1 97 ? 21.026 -2.832 -16.793 1.00 82.69 97 LEU A C 1
ATOM 798 O O . LEU A 1 97 ? 20.847 -1.751 -17.345 1.00 82.69 97 LEU A O 1
ATOM 802 N N . ILE A 1 98 ? 22.182 -3.494 -16.859 1.00 82.44 98 ILE A N 1
ATOM 803 C CA . ILE A 1 98 ? 23.368 -3.050 -17.600 1.00 82.44 98 ILE A CA 1
ATOM 804 C C . ILE A 1 98 ? 23.071 -3.043 -19.095 1.00 82.44 98 ILE A C 1
ATOM 806 O O . ILE A 1 98 ? 23.252 -2.008 -19.726 1.00 82.44 98 ILE A O 1
ATOM 810 N N . SER A 1 99 ? 22.519 -4.132 -19.638 1.00 83.31 99 SER A N 1
ATOM 811 C CA . SER A 1 99 ? 22.114 -4.206 -21.046 1.00 83.31 99 SER A CA 1
ATOM 812 C C . SER A 1 99 ? 21.137 -3.085 -21.396 1.00 83.31 99 SER A C 1
ATOM 814 O O . SER A 1 99 ? 21.309 -2.397 -22.398 1.00 83.31 99 SER A O 1
ATOM 816 N N . TRP A 1 100 ? 20.145 -2.830 -20.537 1.00 88.38 100 TRP A N 1
ATOM 817 C CA . TRP A 1 100 ? 19.207 -1.729 -20.740 1.00 88.38 100 TRP A CA 1
ATOM 818 C C . TRP A 1 100 ? 19.891 -0.354 -20.694 1.00 88.38 100 TRP A C 1
ATOM 820 O O . TRP A 1 100 ? 19.553 0.532 -21.482 1.00 88.38 100 TRP A O 1
ATOM 830 N N . MET A 1 101 ? 20.856 -0.150 -19.791 1.00 86.00 101 MET A N 1
ATOM 831 C CA . MET A 1 101 ? 21.624 1.096 -19.717 1.00 86.00 101 MET A CA 1
ATOM 832 C C . MET A 1 101 ? 22.481 1.308 -20.970 1.00 86.00 101 MET A C 1
ATOM 834 O O . MET A 1 101 ? 22.503 2.419 -21.502 1.00 86.00 101 MET A O 1
ATOM 838 N N . GLU A 1 102 ? 23.140 0.265 -21.471 1.00 87.62 102 GLU A N 1
ATOM 839 C CA . GLU A 1 102 ? 23.932 0.297 -22.706 1.00 87.62 102 GLU A CA 1
ATOM 840 C C . GLU A 1 102 ? 23.065 0.618 -23.929 1.00 87.62 102 GLU A C 1
ATOM 842 O O . GLU A 1 102 ? 23.392 1.518 -24.710 1.00 87.62 102 GLU A O 1
ATOM 847 N N . ASP A 1 103 ? 21.916 -0.047 -24.059 1.00 88.69 103 ASP A N 1
ATOM 848 C CA . ASP A 1 103 ? 20.947 0.212 -25.124 1.00 88.69 103 ASP A CA 1
ATOM 849 C C . ASP A 1 103 ? 20.409 1.642 -25.047 1.00 88.69 103 ASP A C 1
ATOM 851 O O . ASP A 1 103 ? 20.358 2.354 -26.052 1.00 88.69 103 ASP A O 1
ATOM 855 N N . THR A 1 104 ? 20.079 2.110 -23.842 1.00 88.12 104 THR A N 1
ATOM 856 C CA . THR A 1 104 ? 19.607 3.479 -23.608 1.00 88.12 104 THR A CA 1
ATOM 857 C C . THR A 1 104 ? 20.658 4.510 -24.012 1.00 88.12 104 THR A C 1
ATOM 859 O O . THR A 1 104 ? 20.329 5.496 -24.673 1.00 88.12 104 THR A O 1
ATOM 862 N N . LEU A 1 105 ? 21.931 4.291 -23.669 1.00 86.69 105 LEU A N 1
ATOM 863 C CA . LEU A 1 105 ? 23.027 5.176 -24.068 1.00 86.69 105 LEU A CA 1
ATOM 864 C C . LEU A 1 105 ? 23.219 5.194 -25.588 1.00 86.69 105 LEU A C 1
ATOM 866 O O . LEU A 1 105 ? 23.432 6.264 -26.164 1.00 86.69 105 LEU A O 1
ATOM 870 N N . ASN A 1 106 ? 23.098 4.045 -26.255 1.00 90.50 106 ASN A N 1
ATOM 871 C CA . ASN A 1 106 ? 23.165 3.967 -27.713 1.00 90.50 106 ASN A CA 1
ATOM 872 C C . ASN A 1 106 ? 21.988 4.686 -28.384 1.00 90.50 106 ASN A C 1
ATOM 874 O O . ASN A 1 106 ? 22.207 5.470 -29.311 1.00 90.50 106 ASN A O 1
ATOM 878 N N . ILE A 1 107 ? 20.766 4.498 -27.876 1.00 88.69 107 ILE A N 1
ATOM 879 C CA . ILE A 1 107 ? 19.571 5.209 -28.341 1.00 88.69 107 ILE A CA 1
ATOM 880 C C . ILE A 1 107 ? 19.780 6.717 -28.198 1.00 88.69 107 ILE A C 1
ATOM 882 O O . ILE A 1 107 ? 19.663 7.431 -29.191 1.00 88.69 107 ILE A O 1
ATOM 886 N N . LEU A 1 108 ? 20.178 7.196 -27.016 1.00 86.56 108 LEU A N 1
ATOM 887 C CA . LEU A 1 108 ? 20.403 8.622 -26.755 1.00 86.56 108 LEU A CA 1
ATOM 888 C C . LEU A 1 108 ? 21.507 9.218 -27.637 1.00 86.56 108 LEU A C 1
ATOM 890 O O . LEU A 1 108 ? 21.379 10.340 -28.127 1.00 86.56 108 LEU A O 1
ATOM 894 N N . ARG A 1 109 ? 22.583 8.463 -27.881 1.00 87.06 109 ARG A N 1
ATOM 895 C CA . ARG A 1 109 ? 23.674 8.883 -28.767 1.00 87.06 109 ARG A CA 1
ATOM 896 C C . ARG A 1 109 ? 23.223 8.971 -30.226 1.00 87.06 109 ARG A C 1
ATOM 898 O O . ARG A 1 109 ? 23.631 9.889 -30.931 1.00 87.06 109 ARG A O 1
ATOM 905 N N . SER A 1 110 ? 22.370 8.050 -30.670 1.00 84.25 110 SER A N 1
ATOM 906 C CA . SER A 1 110 ? 21.809 8.047 -32.028 1.00 84.25 110 SER A CA 1
ATOM 907 C C . SER A 1 110 ? 20.671 9.060 -32.222 1.00 84.25 110 SER A C 1
ATOM 909 O O . SER A 1 110 ? 20.462 9.548 -33.331 1.00 84.25 110 SER A O 1
ATOM 911 N N . SER A 1 111 ? 19.969 9.441 -31.148 1.00 80.06 111 SER A N 1
ATOM 912 C CA . SER A 1 111 ? 18.795 10.315 -31.212 1.00 80.06 111 SER A CA 1
ATOM 913 C C . SER A 1 111 ? 19.124 11.803 -31.342 1.00 80.06 111 SER A C 1
ATOM 915 O O . SER A 1 111 ? 18.222 12.612 -31.523 1.00 80.06 111 SER A O 1
ATOM 917 N N . ILE A 1 112 ? 20.395 12.202 -31.259 1.00 78.25 112 ILE A N 1
ATOM 918 C CA . ILE A 1 112 ? 20.791 13.618 -31.363 1.00 78.25 112 ILE A CA 1
ATOM 919 C C . ILE A 1 112 ? 20.493 14.197 -32.761 1.00 78.25 112 ILE A C 1
ATOM 921 O O . ILE A 1 112 ? 20.277 15.399 -32.889 1.00 78.25 112 ILE A O 1
ATOM 925 N N . ALA A 1 113 ? 20.432 13.355 -33.801 1.00 82.75 113 ALA A N 1
ATOM 926 C CA . ALA A 1 113 ? 20.278 13.783 -35.196 1.00 82.75 113 ALA A CA 1
ATOM 927 C C . ALA A 1 113 ? 18.841 13.703 -35.761 1.00 82.75 113 ALA A C 1
ATOM 929 O O . ALA A 1 113 ? 18.627 14.076 -36.913 1.00 82.75 113 ALA A O 1
ATOM 930 N N . ILE A 1 114 ? 17.861 13.215 -34.992 1.00 86.19 114 ILE A N 1
ATOM 931 C CA . ILE A 1 114 ? 16.463 13.058 -35.448 1.00 86.19 114 ILE A CA 1
ATOM 932 C C . ILE A 1 114 ? 15.582 14.260 -35.045 1.00 86.19 114 ILE A C 1
ATOM 934 O O . ILE A 1 114 ? 15.967 15.016 -34.149 1.00 86.19 114 ILE A O 1
ATOM 938 N N . PRO A 1 115 ? 14.401 14.456 -35.667 1.00 92.44 115 PRO A N 1
ATOM 939 C CA . PRO A 1 115 ? 13.495 15.560 -35.344 1.00 92.44 115 PRO A CA 1
ATOM 940 C C . PRO A 1 115 ? 13.069 15.609 -33.869 1.00 92.44 115 PRO A C 1
ATOM 942 O O . PRO A 1 115 ? 12.885 14.583 -33.217 1.00 92.44 115 PRO 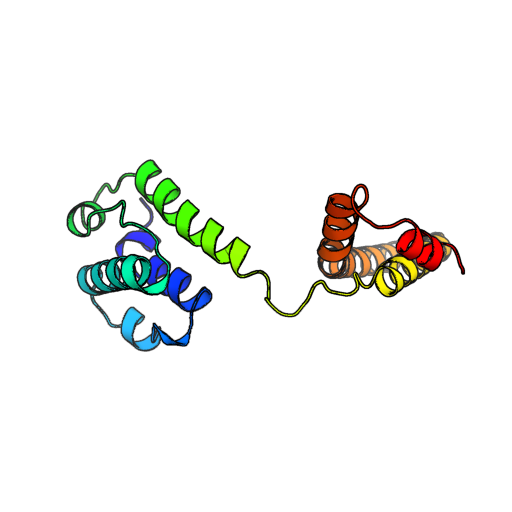A O 1
ATOM 945 N N . LEU A 1 116 ? 12.835 16.823 -33.352 1.00 87.38 116 LEU A N 1
ATOM 946 C CA . LEU A 1 116 ? 12.534 17.079 -31.933 1.00 87.38 116 LEU A CA 1
ATOM 947 C C . LEU A 1 116 ? 11.323 16.284 -31.404 1.00 87.38 116 LEU A C 1
ATOM 949 O O . LEU A 1 116 ? 11.317 15.851 -30.254 1.00 87.38 116 LEU A O 1
ATOM 953 N N . TYR A 1 117 ? 10.295 16.088 -32.235 1.00 88.38 117 TYR A N 1
ATOM 954 C CA . TYR A 1 117 ? 9.115 15.311 -31.852 1.00 88.38 117 TYR A CA 1
ATOM 955 C C . TYR A 1 117 ? 9.467 13.844 -31.590 1.00 88.38 117 TYR A C 1
ATOM 957 O O . TYR A 1 117 ? 9.053 13.285 -30.576 1.00 88.38 117 TYR A O 1
ATOM 965 N N . ASP A 1 118 ? 10.295 13.248 -32.445 1.00 88.44 118 ASP A N 1
ATOM 966 C CA . ASP A 1 118 ? 10.730 11.861 -32.302 1.00 88.44 118 ASP A CA 1
ATOM 967 C C . ASP A 1 118 ? 11.670 11.701 -31.100 1.00 88.44 118 ASP A C 1
ATOM 969 O O . ASP A 1 118 ? 11.538 10.748 -30.333 1.00 88.44 118 ASP A O 1
ATOM 973 N N . GLN A 1 119 ? 12.536 12.690 -30.843 1.00 86.94 119 GLN A N 1
ATOM 974 C CA . GLN A 1 119 ? 13.337 12.742 -29.611 1.00 86.94 119 GLN A CA 1
ATOM 975 C C . GLN A 1 119 ? 12.454 12.753 -28.355 1.00 86.94 119 GLN A C 1
ATOM 977 O O . GLN A 1 119 ? 12.744 12.064 -27.375 1.00 86.94 119 GLN A O 1
ATOM 982 N N . TYR A 1 120 ? 11.352 13.508 -28.378 1.00 87.12 120 TYR A N 1
ATOM 983 C CA . TYR A 1 120 ? 10.407 13.556 -27.267 1.00 87.12 120 TYR A CA 1
ATOM 984 C C . TYR A 1 120 ? 9.688 12.215 -27.057 1.00 87.12 120 TYR A C 1
ATOM 986 O O . TYR A 1 120 ? 9.528 11.783 -25.912 1.00 87.12 120 TYR A O 1
ATOM 994 N N . GLN A 1 121 ? 9.313 11.516 -28.134 1.00 89.56 121 GLN A N 1
ATOM 995 C CA . GLN A 1 121 ? 8.728 10.173 -28.032 1.00 89.56 121 GLN A CA 1
ATOM 996 C C . GLN A 1 121 ? 9.712 9.170 -27.420 1.00 89.56 121 GLN A C 1
ATOM 998 O O . GLN A 1 121 ? 9.337 8.421 -26.515 1.00 89.56 121 GLN A O 1
ATOM 1003 N N . ILE A 1 122 ? 10.982 9.217 -27.834 1.00 89.75 122 ILE A N 1
ATOM 1004 C CA . ILE A 1 122 ? 12.054 8.401 -27.250 1.00 89.75 122 ILE A CA 1
ATOM 1005 C C . ILE A 1 122 ? 12.217 8.706 -25.757 1.00 89.75 122 ILE A C 1
ATOM 1007 O O . ILE A 1 122 ? 12.286 7.791 -24.934 1.00 89.75 122 ILE A O 1
ATOM 1011 N N . TYR A 1 123 ? 12.221 9.983 -25.369 1.00 87.12 123 TYR A N 1
ATOM 1012 C CA . TYR A 1 123 ? 12.277 10.368 -23.960 1.00 87.12 123 TYR A CA 1
ATOM 1013 C C . TYR A 1 123 ? 11.103 9.788 -23.156 1.00 87.12 123 TYR A C 1
ATOM 1015 O O . TYR A 1 123 ? 11.311 9.255 -22.064 1.00 87.12 123 TYR A O 1
ATOM 1023 N N . LEU A 1 124 ? 9.874 9.856 -23.678 1.00 87.88 124 LEU A N 1
ATOM 1024 C CA . LEU A 1 124 ? 8.703 9.296 -23.000 1.00 87.88 124 LEU A CA 1
ATOM 1025 C C . LEU A 1 124 ? 8.807 7.776 -22.838 1.00 87.88 124 LEU A C 1
ATOM 1027 O O . LEU A 1 124 ? 8.497 7.263 -21.757 1.00 87.88 124 LEU A O 1
ATOM 1031 N N . SER A 1 125 ? 9.281 7.060 -23.864 1.00 87.81 125 SER A N 1
ATOM 1032 C CA . SER A 1 125 ? 9.489 5.612 -23.773 1.00 87.81 125 SER A CA 1
ATOM 1033 C C . SER A 1 125 ? 10.577 5.253 -22.763 1.00 87.81 125 SER A C 1
ATOM 1035 O O . SER A 1 125 ? 10.351 4.398 -21.907 1.00 87.81 125 SER A O 1
ATOM 1037 N N . LEU A 1 126 ? 11.712 5.959 -22.782 1.00 89.06 126 LEU A N 1
ATOM 1038 C CA . LEU A 1 126 ? 12.809 5.740 -21.837 1.00 89.06 126 LEU A CA 1
ATOM 1039 C C . LEU A 1 126 ? 12.389 6.067 -20.400 1.00 89.06 126 LEU A C 1
ATOM 1041 O O . LEU A 1 126 ? 12.715 5.335 -19.468 1.00 89.06 126 LEU A O 1
ATOM 1045 N N . ARG A 1 127 ? 11.598 7.127 -20.199 1.00 85.19 127 ARG A N 1
ATOM 1046 C CA . ARG A 1 127 ? 11.048 7.488 -18.887 1.00 85.19 127 ARG A CA 1
ATOM 1047 C C . ARG A 1 127 ? 10.112 6.412 -18.340 1.00 85.19 127 ARG A C 1
ATOM 1049 O O . ARG A 1 127 ? 10.115 6.168 -17.134 1.00 85.19 127 ARG A O 1
ATOM 1056 N N . LYS A 1 128 ? 9.304 5.783 -19.196 1.00 84.81 128 LYS A N 1
ATOM 1057 C CA . LYS A 1 128 ? 8.449 4.659 -18.796 1.00 84.81 128 LYS A CA 1
ATOM 1058 C C . LYS A 1 128 ? 9.298 3.455 -18.376 1.00 84.81 128 LYS A C 1
ATOM 1060 O O . LYS A 1 128 ? 9.108 2.957 -17.271 1.00 84.81 128 LYS A O 1
ATOM 1065 N N . GLN A 1 129 ? 10.278 3.074 -19.194 1.00 83.12 129 GLN A N 1
ATOM 1066 C CA . GLN A 1 129 ? 11.197 1.964 -18.908 1.00 83.12 129 GLN A CA 1
ATOM 1067 C C . GLN A 1 129 ? 12.025 2.202 -17.636 1.00 83.12 129 GLN A C 1
ATOM 1069 O O . GLN A 1 129 ? 12.195 1.300 -16.821 1.00 83.12 129 GLN A O 1
ATOM 1074 N N . TYR A 1 130 ? 12.462 3.438 -17.375 1.00 83.06 130 TYR A N 1
ATOM 1075 C CA . TYR A 1 130 ? 13.134 3.786 -16.120 1.00 83.06 130 TYR A CA 1
ATOM 1076 C C . TYR A 1 130 ? 12.294 3.407 -14.892 1.00 83.06 130 TYR A C 1
ATOM 1078 O O . TYR A 1 130 ? 12.825 2.901 -13.906 1.00 83.06 130 TYR A O 1
ATOM 1086 N N . PHE A 1 131 ? 10.974 3.616 -14.926 1.00 77.19 131 PHE A N 1
ATOM 1087 C CA . PHE A 1 131 ? 10.114 3.245 -13.802 1.00 77.19 131 PHE A CA 1
ATOM 1088 C C . PHE A 1 131 ? 10.001 1.733 -13.587 1.00 77.19 131 PHE A C 1
ATOM 1090 O O . PHE A 1 131 ? 9.722 1.317 -12.457 1.00 77.19 131 PHE A O 1
ATOM 1097 N N . GLU A 1 132 ? 10.244 0.947 -14.632 1.00 77.56 132 GLU A N 1
ATOM 1098 C CA . GLU A 1 132 ? 10.285 -0.515 -14.607 1.00 77.56 132 GLU A CA 1
ATOM 1099 C C . GLU A 1 132 ? 11.635 -0.997 -14.036 1.00 77.56 132 GLU A C 1
ATOM 1101 O O . GLU A 1 132 ? 11.656 -1.836 -13.135 1.00 77.56 132 GLU A O 1
ATOM 1106 N N . HIS A 1 133 ? 12.751 -0.373 -14.433 1.00 77.25 133 HIS A N 1
ATOM 1107 C CA . HIS A 1 133 ? 14.107 -0.769 -14.021 1.00 77.25 133 HIS A CA 1
ATOM 1108 C C . HIS A 1 133 ? 14.626 -0.115 -12.721 1.00 77.25 133 HIS A C 1
ATOM 1110 O O . HIS A 1 133 ? 15.558 -0.634 -12.100 1.00 77.25 133 HIS A O 1
ATOM 1116 N N . ARG A 1 134 ? 14.024 0.985 -12.232 1.00 76.88 134 ARG A N 1
ATOM 1117 C CA . ARG A 1 134 ? 14.503 1.724 -11.035 1.00 76.88 134 ARG A CA 1
ATOM 1118 C C . ARG A 1 134 ? 14.621 0.858 -9.783 1.00 76.88 134 ARG A C 1
ATOM 1120 O O . ARG A 1 134 ? 15.461 1.127 -8.932 1.00 76.88 134 ARG A O 1
ATOM 1127 N N . ASN A 1 135 ? 13.774 -0.162 -9.648 1.00 74.00 135 ASN A N 1
ATOM 1128 C CA . ASN A 1 135 ? 13.779 -1.030 -8.474 1.00 74.00 135 ASN A CA 1
ATOM 1129 C C . ASN A 1 135 ? 15.061 -1.871 -8.427 1.00 74.00 135 ASN A C 1
ATOM 1131 O O . ASN A 1 135 ? 15.646 -2.003 -7.357 1.00 74.00 135 ASN A O 1
ATOM 1135 N N . ALA A 1 136 ? 15.529 -2.364 -9.581 1.00 74.31 136 ALA A N 1
ATOM 1136 C CA . ALA A 1 136 ? 16.800 -3.075 -9.694 1.00 74.31 136 ALA A CA 1
ATOM 1137 C C . ALA A 1 136 ? 17.978 -2.150 -9.357 1.00 74.31 136 ALA A C 1
ATOM 1139 O O . ALA A 1 136 ? 18.838 -2.525 -8.568 1.00 74.31 136 ALA A O 1
ATOM 1140 N N . TYR A 1 137 ? 17.958 -0.908 -9.855 1.00 77.25 137 TYR A N 1
ATOM 1141 C CA . TYR A 1 137 ? 18.967 0.104 -9.524 1.00 77.25 137 TYR A CA 1
ATOM 1142 C C . TYR A 1 137 ? 19.031 0.412 -8.020 1.00 77.25 137 TYR A C 1
ATOM 1144 O O . TYR A 1 137 ? 20.107 0.384 -7.426 1.00 77.25 137 TYR A O 1
ATOM 1152 N N . TYR A 1 138 ? 17.892 0.694 -7.377 1.00 73.69 138 TYR A N 1
ATOM 1153 C CA . TYR A 1 138 ? 17.871 0.983 -5.940 1.00 73.69 138 TYR A CA 1
ATOM 1154 C C . TYR A 1 138 ? 18.261 -0.236 -5.102 1.00 73.69 138 TYR A C 1
ATOM 1156 O O . TYR A 1 138 ? 18.964 -0.071 -4.110 1.00 73.69 138 TYR A O 1
ATOM 1164 N N . SER A 1 139 ? 17.871 -1.441 -5.529 1.00 71.44 139 SER A N 1
ATOM 1165 C CA . SER A 1 139 ? 18.291 -2.688 -4.891 1.00 71.44 139 SER A CA 1
ATOM 1166 C C . SER A 1 139 ? 19.803 -2.883 -4.987 1.00 71.44 139 SER A C 1
ATOM 1168 O O . SER A 1 139 ? 20.439 -3.138 -3.970 1.00 71.44 139 SER A O 1
ATOM 1170 N N . LEU A 1 140 ? 20.397 -2.705 -6.172 1.00 73.50 140 LEU A N 1
ATOM 1171 C CA . LEU A 1 140 ? 21.846 -2.784 -6.366 1.00 73.50 140 LEU A CA 1
ATOM 1172 C C . LEU A 1 140 ? 22.569 -1.752 -5.498 1.00 73.50 140 LEU A C 1
ATOM 1174 O O . LEU A 1 140 ? 23.502 -2.089 -4.784 1.00 73.50 140 LEU A O 1
ATOM 1178 N N . ARG A 1 141 ? 22.097 -0.502 -5.495 1.00 75.69 141 ARG A N 1
ATOM 1179 C CA . ARG A 1 141 ? 22.688 0.586 -4.708 1.00 75.69 141 ARG A CA 1
ATOM 1180 C C .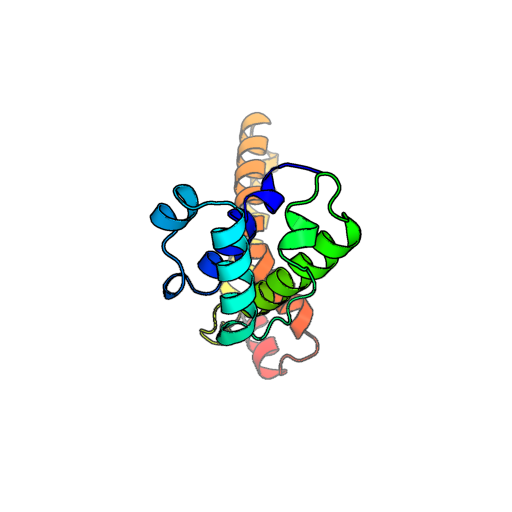 ARG A 1 141 ? 22.647 0.329 -3.199 1.00 75.69 141 ARG A C 1
ATOM 1182 O O . ARG A 1 141 ? 23.583 0.705 -2.503 1.00 75.69 141 ARG A O 1
ATOM 1189 N N . GLU A 1 142 ? 21.563 -0.254 -2.694 1.00 72.50 142 GLU A N 1
ATOM 1190 C CA . GLU A 1 142 ? 21.388 -0.557 -1.268 1.00 72.50 142 GLU A CA 1
ATOM 1191 C C . GLU A 1 142 ? 22.284 -1.719 -0.812 1.00 72.50 142 GLU A C 1
ATOM 1193 O O . GLU A 1 142 ? 22.785 -1.694 0.308 1.00 72.50 142 GLU A O 1
ATOM 1198 N N . HIS A 1 143 ? 22.538 -2.691 -1.694 1.00 66.62 143 HIS A N 1
ATOM 1199 C CA . HIS A 1 143 ? 23.312 -3.896 -1.379 1.00 66.62 143 HIS A CA 1
ATOM 1200 C C . HIS A 1 143 ? 24.754 -3.861 -1.906 1.00 66.62 143 HIS A C 1
ATOM 1202 O O . HIS A 1 143 ? 25.521 -4.774 -1.613 1.00 66.62 143 HIS A O 1
ATOM 1208 N N . ALA A 1 144 ? 25.160 -2.810 -2.628 1.00 66.56 144 ALA A N 1
ATOM 1209 C CA . ALA A 1 144 ? 26.484 -2.677 -3.244 1.00 66.56 144 ALA A CA 1
ATOM 1210 C C . ALA A 1 144 ? 27.645 -2.871 -2.255 1.00 66.56 144 ALA A C 1
ATOM 1212 O O . ALA A 1 144 ? 28.665 -3.454 -2.605 1.00 66.56 144 ALA A O 1
ATOM 1213 N N . SER A 1 145 ? 27.480 -2.425 -1.007 1.00 65.00 145 SER A N 1
ATOM 1214 C CA . SER A 1 145 ? 28.474 -2.579 0.064 1.00 65.00 145 SER A CA 1
ATOM 1215 C C . SER A 1 145 ? 28.506 -3.974 0.699 1.00 65.00 145 SER A C 1
ATOM 1217 O O . SER A 1 145 ? 29.405 -4.262 1.484 1.00 65.00 145 SER A O 1
ATOM 1219 N N . THR A 1 146 ? 27.526 -4.826 0.394 1.00 64.75 146 THR A N 1
ATOM 1220 C CA . THR A 1 146 ? 27.360 -6.177 0.957 1.00 64.75 146 THR A CA 1
ATOM 1221 C C . THR A 1 146 ? 27.534 -7.294 -0.072 1.00 64.75 146 THR A C 1
ATOM 1223 O O . THR A 1 146 ? 27.522 -8.463 0.307 1.00 64.75 146 THR A O 1
ATOM 1226 N N . LEU A 1 147 ? 27.680 -6.954 -1.358 1.00 60.62 147 LEU A N 1
ATOM 1227 C CA . LEU A 1 147 ? 27.872 -7.933 -2.427 1.00 60.62 147 LEU A CA 1
ATOM 1228 C C . LEU A 1 147 ? 29.269 -8.571 -2.319 1.00 60.62 147 LEU A C 1
ATOM 1230 O O . LEU A 1 147 ? 30.258 -7.837 -2.234 1.00 60.62 147 LEU A O 1
ATOM 1234 N N . PRO A 1 148 ? 29.374 -9.914 -2.327 1.00 63.50 148 PRO A N 1
ATOM 1235 C CA . PRO A 1 148 ? 30.662 -10.588 -2.351 1.00 63.50 148 PRO A CA 1
ATOM 1236 C C . PRO A 1 148 ? 31.435 -10.250 -3.633 1.00 63.50 148 PRO A C 1
ATOM 1238 O O . PRO A 1 148 ? 30.860 -10.102 -4.708 1.00 63.50 148 PRO A O 1
ATOM 1241 N N . GLU A 1 149 ? 32.761 -10.182 -3.533 1.00 58.75 149 GLU A N 1
ATOM 1242 C CA . GLU A 1 149 ? 33.678 -9.840 -4.635 1.00 58.75 149 GLU A CA 1
ATOM 1243 C C . GLU A 1 149 ? 33.505 -10.760 -5.865 1.00 58.75 149 GLU A C 1
ATOM 1245 O O . GLU A 1 149 ? 33.657 -10.338 -7.008 1.00 58.75 149 GLU A O 1
ATOM 1250 N N . SER A 1 150 ? 33.066 -12.007 -5.652 1.00 58.06 150 SER A N 1
ATOM 1251 C CA . SER A 1 150 ? 32.731 -12.961 -6.716 1.00 58.06 150 SER A CA 1
ATOM 1252 C C . SER A 1 150 ? 31.530 -12.560 -7.580 1.00 58.06 150 SER A C 1
ATOM 1254 O O . SER A 1 150 ? 31.438 -13.016 -8.716 1.00 58.06 150 SER A O 1
ATOM 1256 N N . GLU A 1 151 ? 30.601 -11.753 -7.059 1.00 58.00 151 GLU A N 1
ATOM 1257 C CA . GLU A 1 151 ? 29.462 -11.223 -7.822 1.00 58.00 151 GLU A CA 1
ATOM 1258 C C . GLU A 1 151 ? 29.838 -9.939 -8.575 1.00 58.00 151 GLU A C 1
ATOM 1260 O O . GLU A 1 151 ? 29.378 -9.737 -9.696 1.00 58.00 151 GLU A O 1
ATOM 1265 N N . TRP A 1 152 ? 30.750 -9.124 -8.027 1.00 59.09 152 TRP A N 1
ATOM 1266 C CA . TRP A 1 152 ? 31.343 -7.985 -8.742 1.00 59.09 152 TRP A CA 1
ATOM 1267 C C . TRP A 1 152 ? 32.115 -8.428 -9.985 1.00 59.09 152 TRP A C 1
ATOM 1269 O O . TRP A 1 152 ? 31.924 -7.874 -11.064 1.00 59.09 152 TRP A O 1
ATOM 1279 N N . ASN A 1 153 ? 32.898 -9.500 -9.865 1.00 60.66 153 ASN A N 1
ATOM 1280 C CA . ASN A 1 153 ? 33.665 -10.036 -10.987 1.00 60.66 153 ASN A CA 1
ATOM 1281 C C . ASN A 1 153 ? 32.779 -10.507 -12.154 1.00 60.66 153 ASN A C 1
ATOM 1283 O O . ASN A 1 153 ? 33.229 -10.455 -13.294 1.00 60.66 153 ASN A O 1
ATOM 1287 N N . GLN A 1 154 ? 31.532 -10.932 -11.897 1.00 58.56 154 GLN A N 1
ATOM 1288 C CA . GLN A 1 154 ? 30.569 -11.323 -12.943 1.00 58.56 154 GLN A CA 1
ATOM 1289 C C . GLN A 1 154 ? 30.006 -10.121 -13.709 1.00 58.56 154 GLN A C 1
ATOM 1291 O O . GLN A 1 154 ? 29.632 -10.257 -14.869 1.00 58.56 154 GLN A O 1
ATOM 1296 N N . ILE A 1 155 ? 29.965 -8.949 -13.074 1.00 56.06 155 ILE A N 1
ATOM 1297 C CA . ILE A 1 155 ? 29.547 -7.695 -13.707 1.00 56.06 155 ILE A CA 1
ATOM 1298 C C . ILE A 1 155 ? 30.650 -7.169 -14.635 1.00 56.06 155 ILE A C 1
ATOM 1300 O O . ILE A 1 155 ? 30.350 -6.609 -15.684 1.00 56.06 155 ILE A O 1
ATOM 1304 N N . GLU A 1 156 ? 31.918 -7.368 -14.269 1.00 54.06 156 GLU A N 1
ATOM 1305 C CA . GLU A 1 156 ? 33.074 -6.864 -15.024 1.00 54.06 156 GLU A CA 1
ATOM 1306 C C . GLU A 1 156 ? 33.532 -7.775 -16.177 1.00 54.06 156 GLU A C 1
ATOM 1308 O O . GLU A 1 156 ? 34.337 -7.347 -16.999 1.00 54.06 156 GLU A O 1
ATOM 1313 N N . THR A 1 157 ? 33.055 -9.025 -16.280 1.00 53.28 157 THR A N 1
ATOM 1314 C CA . THR A 1 157 ? 33.569 -9.984 -17.286 1.00 53.28 157 THR A CA 1
ATOM 1315 C C . THR A 1 157 ? 33.004 -9.824 -18.707 1.00 53.28 157 THR A C 1
ATOM 1317 O O . THR A 1 157 ? 33.113 -10.759 -19.506 1.00 53.28 157 THR A O 1
ATOM 1320 N N . LYS A 1 158 ? 32.434 -8.668 -19.067 1.00 46.53 158 LYS A N 1
ATOM 1321 C CA . LYS A 1 158 ? 31.966 -8.404 -20.435 1.00 46.53 158 LYS A CA 1
ATOM 1322 C C . LYS A 1 158 ? 32.458 -7.074 -20.990 1.00 46.53 158 LYS A C 1
ATOM 1324 O O . LYS A 1 158 ? 32.337 -6.059 -20.277 1.00 46.53 158 LYS A O 1
#

InterPro domains:
  IPR001715 Calponin homology domain [PF00307] (2-80)
  IPR001715 Calponin homology domain [PS50021] (1-81)
  IPR001715 Calponin homology domain [SM00033] (2-76)
  IPR036872 CH domain superfamily [G3DSA:1.10.418.10] (1-84)
  IPR036872 CH domain superfamily [SSF47576] (2-80)
  IPR050540 F-actin Monooxygenase Mical [PTHR23167] (3-95)

Sequence (158 aa):
MDKSWRDGIAFNALIHRIKPELIDMDIVHRNTPKVNLEQAFRLAKEHLHIRPLLDVEDMLRDKSDKRSVITYVSQFIRTLKHLRPIATCPMIDVHSLISWMEDTLNILRSSIAIPLYDQYQIYLSLRKQYFEHRNAYYSLREHASTLPESEWNQIETK

Secondary structure (DSSP, 8-state):
--GGGTTSHHHHHHHHHH-GGG--HHHHTTS-HHHHHHHHHHHHHHHH-----S-HHHHHSTT--HHHHHHHHHHHHHHHHHTS--S------HHHHHHHHHHHHHHHHHGGGS-HHHHHHHHHHHHHHHHHHHHHHHHHHHHTTTS-HHHHHHHH--

Radius of gyration: 23.05 Å; chains: 1; bounding box: 56×32×53 Å